Protein AF-A0AAV4IL93-F1 (afdb_monomer_lite)

Structure (mmCIF, N/CA/C/O backbone):
data_AF-A0AAV4IL93-F1
#
_entry.id   AF-A0AAV4IL93-F1
#
loop_
_atom_site.group_PDB
_atom_site.id
_atom_site.type_symbol
_atom_site.label_atom_id
_atom_site.label_alt_id
_atom_site.label_comp_id
_atom_site.label_asym_id
_atom_site.label_entity_id
_atom_site.label_seq_id
_atom_site.pdbx_PDB_ins_code
_atom_site.Cartn_x
_atom_site.Cartn_y
_atom_site.Cartn_z
_atom_site.occupancy
_atom_site.B_iso_or_equiv
_atom_site.auth_seq_id
_atom_site.auth_comp_id
_atom_site.auth_asym_id
_atom_site.auth_atom_id
_atom_site.pdbx_PDB_model_num
ATOM 1 N N . MET A 1 1 ? -6.345 -21.407 -11.466 1.00 31.00 1 MET A N 1
ATOM 2 C CA . MET A 1 1 ? -6.795 -19.999 -11.443 1.00 31.00 1 MET A CA 1
ATOM 3 C C . MET A 1 1 ? -5.717 -19.190 -10.742 1.00 31.00 1 MET A C 1
ATOM 5 O O . MET A 1 1 ? -5.073 -19.725 -9.852 1.00 31.00 1 MET A O 1
ATOM 9 N N . SER A 1 2 ? -5.425 -18.012 -11.280 1.00 31.17 2 SER A N 1
ATOM 10 C CA . SER A 1 2 ? -4.144 -17.297 -11.287 1.00 31.17 2 SER A CA 1
ATOM 11 C C . SER A 1 2 ? -3.384 -17.199 -9.954 1.00 31.17 2 SER A C 1
ATOM 13 O O . SER A 1 2 ? -3.830 -16.540 -9.025 1.00 31.17 2 SER A O 1
ATOM 15 N N . ASN A 1 3 ? -2.174 -17.776 -9.923 1.00 35.6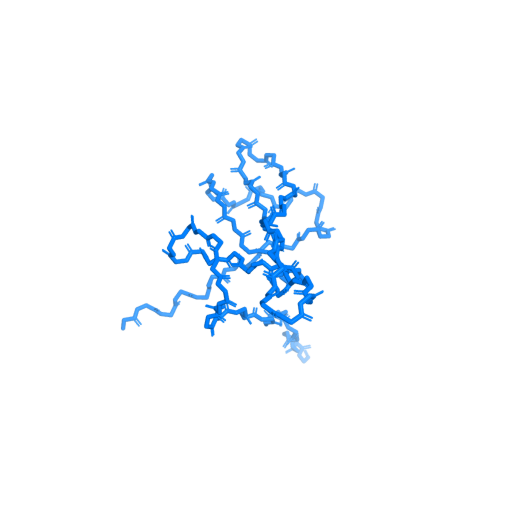9 3 ASN A N 1
ATOM 16 C CA . ASN A 1 3 ? -1.078 -17.373 -9.034 1.00 35.69 3 ASN A CA 1
ATOM 17 C C . ASN A 1 3 ? -0.562 -16.004 -9.513 1.00 35.69 3 ASN A C 1
ATOM 19 O O . ASN A 1 3 ? 0.476 -15.913 -10.165 1.00 35.69 3 ASN A O 1
ATOM 23 N N . LEU A 1 4 ? -1.321 -14.939 -9.268 1.00 37.09 4 LEU A N 1
ATOM 24 C CA . LEU A 1 4 ? -0.788 -13.588 -9.388 1.00 37.09 4 LEU A CA 1
ATOM 25 C C . LEU A 1 4 ? -0.079 -13.300 -8.073 1.00 37.09 4 LEU A C 1
ATOM 27 O O . LEU A 1 4 ? -0.688 -12.873 -7.099 1.00 37.09 4 LEU A O 1
ATOM 31 N N . GLY A 1 5 ? 1.217 -13.609 -8.040 1.00 42.09 5 GLY A N 1
ATOM 32 C CA . GLY A 1 5 ? 2.111 -12.976 -7.084 1.00 42.09 5 GLY A CA 1
ATOM 33 C C . GLY A 1 5 ? 2.074 -11.480 -7.357 1.00 42.09 5 GLY A C 1
ATOM 34 O O . GLY A 1 5 ? 2.836 -10.988 -8.189 1.00 42.09 5 GLY A O 1
ATOM 35 N N . GLU A 1 6 ? 1.142 -10.77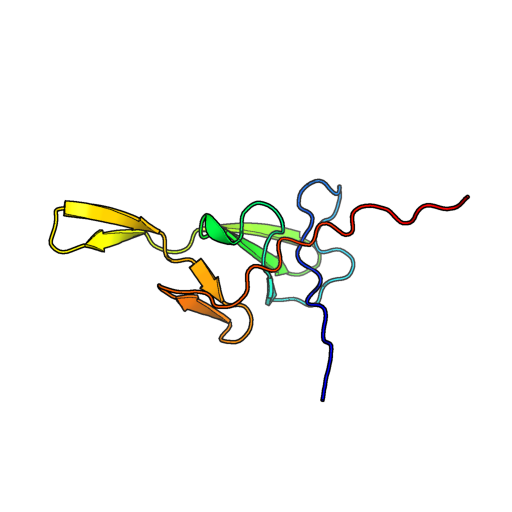4 -6.714 1.00 52.97 6 GLU A N 1
ATOM 36 C CA . GLU A 1 6 ? 1.131 -9.321 -6.693 1.00 52.97 6 GLU A CA 1
ATOM 37 C C . GLU A 1 6 ? 2.492 -8.868 -6.202 1.00 52.97 6 GLU A C 1
ATOM 39 O O . GLU A 1 6 ? 2.904 -9.084 -5.062 1.00 52.97 6 GLU A O 1
ATOM 44 N N . THR A 1 7 ? 3.251 -8.326 -7.140 1.00 62.97 7 THR A N 1
ATOM 45 C CA . THR A 1 7 ? 4.603 -7.887 -6.875 1.00 62.97 7 THR A CA 1
ATOM 46 C C . THR A 1 7 ? 4.462 -6.526 -6.203 1.00 62.97 7 THR A C 1
ATOM 48 O O . THR A 1 7 ? 4.211 -5.536 -6.890 1.00 62.97 7 THR A O 1
ATOM 51 N N . CYS A 1 8 ? 4.559 -6.482 -4.876 1.00 76.12 8 CYS A N 1
ATOM 52 C CA . CYS A 1 8 ? 4.530 -5.244 -4.100 1.00 76.12 8 CYS A CA 1
ATOM 53 C C . CYS A 1 8 ? 5.630 -4.262 -4.552 1.00 76.12 8 CYS A C 1
ATOM 55 O O . CYS A 1 8 ? 6.627 -4.645 -5.175 1.00 76.12 8 CYS A O 1
ATOM 57 N N . ILE A 1 9 ? 5.430 -2.976 -4.269 1.00 81.75 9 ILE A N 1
ATOM 58 C CA . ILE A 1 9 ? 6.395 -1.913 -4.535 1.00 81.75 9 ILE A CA 1
ATOM 59 C C . ILE A 1 9 ? 7.528 -2.008 -3.521 1.00 81.75 9 ILE A C 1
ATOM 61 O O . ILE A 1 9 ? 7.315 -1.937 -2.308 1.00 81.75 9 ILE A O 1
ATOM 65 N N . ASP A 1 10 ? 8.741 -2.130 -4.045 1.00 81.56 10 ASP A N 1
ATOM 66 C CA . ASP A 1 10 ? 9.969 -1.941 -3.290 1.00 81.56 10 ASP A CA 1
ATOM 67 C C . ASP A 1 10 ? 10.359 -0.460 -3.368 1.00 81.56 10 ASP A C 1
ATOM 69 O O . ASP A 1 10 ? 10.918 0.007 -4.364 1.00 81.56 10 ASP A O 1
ATOM 73 N N . PHE A 1 11 ? 10.020 0.287 -2.316 1.00 77.62 11 PHE A N 1
ATOM 74 C CA . PHE A 1 11 ? 10.255 1.730 -2.235 1.00 77.62 11 PHE A CA 1
ATOM 75 C C . PHE A 1 11 ? 11.741 2.090 -2.048 1.00 77.62 11 PHE A C 1
ATOM 77 O O . PHE A 1 11 ? 12.084 3.269 -2.067 1.00 77.62 11 PHE A O 1
ATOM 84 N N . THR A 1 12 ? 12.627 1.100 -1.867 1.00 78.19 12 THR A N 1
ATOM 85 C CA . THR A 1 12 ? 14.076 1.328 -1.746 1.00 78.19 12 THR A CA 1
ATOM 86 C C . THR A 1 12 ? 14.765 1.502 -3.103 1.00 78.19 12 THR A C 1
ATOM 88 O O . THR A 1 12 ? 15.920 1.926 -3.169 1.00 78.19 12 THR A O 1
ATOM 91 N N . LYS A 1 13 ? 14.063 1.204 -4.203 1.00 76.00 13 LYS A N 1
ATOM 92 C CA . LYS A 1 13 ? 14.563 1.383 -5.570 1.00 76.00 13 LYS A CA 1
ATOM 93 C C . LYS A 1 13 ? 14.526 2.851 -5.990 1.00 76.00 13 LYS A C 1
ATOM 95 O O . LYS A 1 13 ? 13.642 3.600 -5.593 1.00 76.00 13 LYS A O 1
ATOM 100 N N . SER A 1 14 ? 15.447 3.241 -6.872 1.00 76.25 14 SER A N 1
ATOM 101 C CA . SER A 1 14 ? 15.524 4.609 -7.407 1.00 76.25 14 SER A CA 1
ATOM 102 C C . SER A 1 14 ? 14.285 5.033 -8.202 1.00 76.25 14 SER A C 1
ATOM 104 O O . SER A 1 14 ? 13.971 6.217 -8.224 1.00 76.25 14 SER A O 1
ATOM 106 N N . LEU A 1 15 ? 13.582 4.086 -8.834 1.00 82.25 15 LEU A N 1
ATOM 107 C CA . LEU A 1 15 ? 12.315 4.310 -9.539 1.00 82.25 15 LEU A CA 1
ATOM 108 C C . LEU A 1 15 ? 11.320 3.183 -9.194 1.00 82.25 15 LEU A C 1
ATOM 110 O O . LEU A 1 15 ? 11.265 2.176 -9.904 1.00 82.25 15 LEU A O 1
ATOM 114 N N . PRO A 1 16 ? 10.553 3.308 -8.093 1.00 82.69 16 PRO A N 1
ATOM 115 C CA . PRO A 1 16 ? 9.689 2.236 -7.584 1.00 82.69 16 PRO A CA 1
ATOM 116 C C . PRO A 1 16 ? 8.541 1.834 -8.528 1.00 82.69 16 PRO A C 1
ATOM 118 O O . PRO A 1 16 ? 8.084 0.692 -8.475 1.00 82.69 16 PRO A O 1
ATOM 121 N N . CYS A 1 17 ? 8.101 2.749 -9.400 1.00 87.12 17 CYS A N 1
ATOM 122 C CA . CYS A 1 17 ? 6.966 2.565 -10.311 1.00 87.12 17 CYS A CA 1
ATOM 123 C C . CYS A 1 17 ? 7.357 2.295 -11.778 1.00 87.12 17 CYS A C 1
ATOM 125 O O . CYS A 1 17 ? 6.467 2.082 -12.593 1.00 87.12 17 CYS A O 1
ATOM 127 N N . LYS A 1 18 ? 8.655 2.244 -12.123 1.00 82.25 18 LYS A N 1
ATOM 128 C CA . LYS A 1 18 ? 9.165 2.186 -13.514 1.00 82.25 18 LYS A CA 1
ATOM 129 C C . LYS A 1 18 ? 8.587 1.066 -14.396 1.00 82.25 18 LYS A C 1
ATOM 131 O O . LYS A 1 18 ? 8.541 1.202 -15.608 1.00 82.25 18 LYS A O 1
ATOM 136 N N . ASP A 1 19 ? 8.137 -0.031 -13.795 1.00 82.69 19 ASP A N 1
ATOM 137 C CA . ASP A 1 19 ? 7.602 -1.201 -14.506 1.00 82.69 19 ASP A CA 1
ATOM 138 C C . ASP A 1 19 ? 6.203 -1.589 -13.999 1.00 82.69 19 ASP A C 1
ATOM 140 O O . ASP A 1 19 ? 5.795 -2.754 -14.048 1.00 82.69 19 ASP A O 1
ATOM 144 N N . LYS A 1 20 ? 5.485 -0.630 -13.410 1.00 81.00 20 LYS A N 1
ATOM 145 C CA . LYS A 1 20 ? 4.184 -0.847 -12.778 1.00 81.00 20 LYS A CA 1
ATOM 146 C C . LYS A 1 20 ? 3.108 -0.105 -13.554 1.00 81.00 20 LYS A C 1
ATOM 148 O O . LYS A 1 20 ? 3.358 1.009 -13.999 1.00 81.00 20 LYS A O 1
ATOM 153 N N . PRO A 1 21 ? 1.915 -0.700 -13.716 1.00 87.25 21 PRO A N 1
ATOM 154 C CA . PRO A 1 21 ? 0.799 0.044 -14.270 1.00 87.25 21 PRO A CA 1
ATOM 155 C C . PRO A 1 21 ? 0.415 1.176 -13.315 1.00 87.25 21 PRO A C 1
ATOM 157 O O . PRO A 1 21 ? 0.565 1.039 -12.094 1.00 87.25 21 PRO A O 1
ATOM 160 N N . ASP A 1 22 ? -0.126 2.255 -13.871 1.00 90.00 22 ASP A N 1
ATOM 161 C CA . ASP A 1 22 ? -0.723 3.320 -13.074 1.00 90.00 22 ASP A CA 1
ATOM 162 C C . ASP A 1 22 ? -1.800 2.747 -12.147 1.00 90.00 22 ASP A C 1
ATOM 164 O O . ASP A 1 22 ? -2.589 1.877 -12.533 1.00 90.00 22 ASP A O 1
ATOM 168 N N . GLY A 1 23 ? -1.819 3.228 -10.908 1.00 90.31 23 GLY A N 1
ATOM 169 C CA . GLY A 1 23 ? -2.734 2.745 -9.882 1.00 90.31 23 GLY A CA 1
ATOM 170 C C . GLY A 1 23 ? -2.117 2.698 -8.493 1.00 90.31 23 GLY A C 1
ATOM 171 O O . GLY A 1 23 ? -0.993 3.152 -8.265 1.00 90.31 23 GLY A O 1
ATOM 172 N N . ASP A 1 24 ? -2.884 2.141 -7.563 1.00 90.38 24 ASP A N 1
ATOM 173 C CA . ASP A 1 24 ? -2.502 2.030 -6.163 1.00 90.38 24 ASP A CA 1
ATOM 174 C C . ASP A 1 24 ? -2.000 0.605 -5.871 1.00 90.38 24 ASP A C 1
ATOM 176 O O . ASP A 1 24 ? -2.652 -0.390 -6.187 1.00 90.38 24 ASP A O 1
ATOM 180 N N . HIS A 1 25 ? -0.814 0.503 -5.273 1.00 87.06 25 HIS A N 1
ATOM 181 C CA . HIS A 1 25 ? -0.088 -0.749 -5.061 1.00 87.06 25 HIS A CA 1
ATOM 182 C C . HIS A 1 25 ? 0.379 -0.870 -3.612 1.00 87.06 25 HIS A C 1
ATOM 184 O O . HIS A 1 25 ? 0.794 0.109 -2.987 1.00 87.06 25 HIS A O 1
ATOM 190 N N . HIS 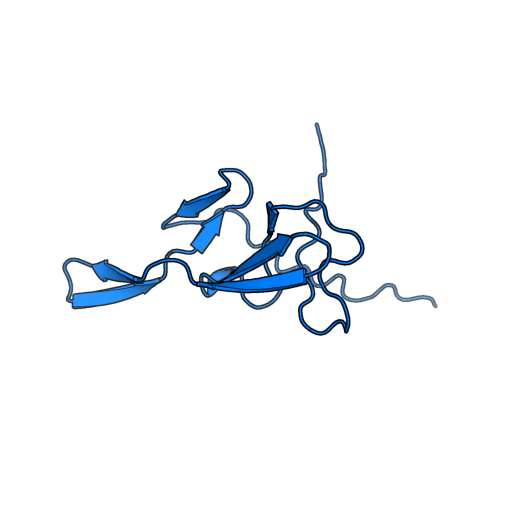A 1 26 ? 0.410 -2.090 -3.076 1.00 86.06 26 HIS A N 1
ATOM 191 C CA . HIS A 1 26 ? 1.033 -2.335 -1.774 1.00 86.06 26 HIS A CA 1
ATOM 192 C C . HIS A 1 26 ? 2.521 -1.989 -1.785 1.00 86.06 26 HIS A C 1
ATOM 194 O O . HIS A 1 26 ? 3.222 -2.265 -2.757 1.00 86.06 26 HIS A O 1
ATOM 200 N N . ILE A 1 27 ? 3.028 -1.497 -0.656 1.00 86.06 27 ILE A N 1
ATOM 201 C CA . ILE A 1 27 ? 4.467 -1.359 -0.413 1.00 86.06 27 ILE A CA 1
ATOM 202 C C . ILE A 1 27 ? 4.912 -2.520 0.468 1.00 86.06 27 ILE A C 1
ATOM 204 O O . ILE A 1 27 ? 4.319 -2.738 1.525 1.00 86.06 27 ILE A O 1
ATOM 208 N N . CYS A 1 28 ? 5.942 -3.255 0.041 1.00 77.81 28 CYS A N 1
ATOM 209 C CA . CYS A 1 28 ? 6.315 -4.538 0.647 1.00 77.81 28 CYS A CA 1
ATOM 210 C C . CYS A 1 28 ? 6.517 -4.457 2.171 1.00 77.81 28 CYS A C 1
ATOM 212 O O . CYS A 1 28 ? 6.036 -5.321 2.899 1.00 77.81 28 CYS A O 1
ATOM 214 N N . ASP A 1 29 ? 7.171 -3.397 2.654 1.00 78.12 29 ASP A N 1
ATOM 215 C CA . ASP A 1 29 ? 7.500 -3.236 4.076 1.00 78.12 29 ASP A CA 1
ATOM 216 C C . ASP A 1 29 ? 6.450 -2.434 4.873 1.00 78.12 29 ASP A C 1
ATOM 218 O O . ASP A 1 29 ? 6.525 -2.374 6.099 1.00 78.12 29 ASP A O 1
ATOM 222 N N . PHE A 1 30 ? 5.459 -1.818 4.209 1.00 80.94 30 PHE A N 1
ATOM 223 C CA . PHE A 1 30 ? 4.508 -0.892 4.853 1.00 80.94 30 PHE A CA 1
ATOM 224 C C . PHE A 1 30 ? 3.022 -1.212 4.650 1.00 80.94 30 PHE A C 1
ATOM 226 O O . PHE A 1 30 ? 2.165 -0.501 5.180 1.00 80.94 30 PHE A O 1
ATOM 233 N N . CYS A 1 31 ? 2.706 -2.293 3.945 1.00 75.06 31 CYS A N 1
ATOM 234 C CA . CYS A 1 31 ? 1.342 -2.768 3.711 1.00 75.06 31 CYS A CA 1
ATOM 235 C C . CYS A 1 31 ? 0.482 -2.842 4.995 1.00 75.06 31 CYS A C 1
ATOM 237 O O . CYS A 1 31 ? -0.622 -2.306 5.039 1.00 75.06 31 CYS A O 1
ATOM 239 N N . GLU A 1 32 ? 1.008 -3.444 6.067 1.00 77.44 32 GLU A N 1
ATOM 240 C CA . GLU A 1 32 ? 0.321 -3.616 7.357 1.00 77.44 32 GLU A CA 1
ATOM 241 C C . GLU A 1 32 ? 0.261 -2.317 8.165 1.00 77.44 32 GLU A C 1
ATOM 243 O O . GLU A 1 32 ? -0.541 -2.179 9.083 1.00 77.44 32 GLU A O 1
ATOM 248 N N . HIS A 1 33 ? 1.092 -1.337 7.812 1.00 82.38 33 HIS A N 1
ATOM 249 C CA . HIS A 1 33 ? 1.098 -0.015 8.429 1.00 82.38 33 HIS A CA 1
ATOM 250 C C . HIS A 1 33 ? 0.095 0.944 7.778 1.00 82.38 33 HIS A C 1
ATOM 252 O O . HIS A 1 33 ? 0.038 2.114 8.168 1.00 82.38 33 HIS A O 1
ATOM 258 N N . GLY A 1 34 ? -0.691 0.462 6.808 1.00 86.69 34 GLY A N 1
ATOM 259 C CA . GLY A 1 34 ? -1.707 1.247 6.120 1.00 86.69 34 GLY A CA 1
ATOM 260 C C . GLY A 1 34 ? -1.143 2.225 5.102 1.00 86.69 34 GLY A C 1
ATOM 261 O O . GLY A 1 34 ? -1.794 3.226 4.816 1.00 86.69 34 GLY A O 1
ATOM 262 N N . TYR A 1 35 ? 0.059 1.970 4.583 1.00 88.31 35 TYR A N 1
ATOM 263 C CA . TYR A 1 35 ? 0.629 2.767 3.504 1.00 88.31 35 TYR A CA 1
ATOM 264 C C . TYR A 1 35 ? 0.633 1.996 2.190 1.00 88.31 35 TYR A C 1
ATOM 266 O O . TYR A 1 35 ? 0.867 0.785 2.152 1.00 88.31 35 TYR A O 1
ATOM 274 N N . PHE A 1 36 ? 0.406 2.728 1.109 1.00 89.62 36 PHE A N 1
ATOM 275 C CA . PHE A 1 36 ? 0.429 2.224 -0.254 1.00 89.62 36 PHE A CA 1
ATOM 276 C C . PHE A 1 36 ? 1.104 3.240 -1.174 1.00 89.62 36 PHE A C 1
ATOM 278 O O . PHE A 1 36 ? 1.296 4.407 -0.825 1.00 89.62 36 PHE A O 1
ATOM 285 N N . ALA A 1 37 ? 1.518 2.766 -2.338 1.00 90.88 37 ALA A N 1
ATOM 286 C CA . ALA A 1 37 ? 2.116 3.575 -3.379 1.00 90.88 37 ALA A CA 1
ATOM 287 C C . ALA A 1 37 ? 1.053 3.908 -4.416 1.00 90.88 37 ALA A C 1
ATOM 289 O O . ALA A 1 37 ? 0.388 3.000 -4.901 1.00 90.88 37 ALA A O 1
ATOM 290 N N . ARG A 1 38 ? 0.943 5.174 -4.803 1.00 92.75 38 ARG A N 1
ATOM 291 C CA . ARG A 1 38 ? 0.242 5.571 -6.020 1.00 92.75 38 ARG A CA 1
ATOM 292 C C . ARG A 1 38 ? 1.266 5.801 -7.119 1.00 92.75 38 ARG A C 1
ATOM 294 O O . ARG A 1 38 ? 2.090 6.709 -6.996 1.00 92.75 38 ARG A O 1
ATOM 301 N N . CYS A 1 39 ? 1.211 4.965 -8.146 1.00 91.12 39 CYS A N 1
ATOM 302 C CA . CYS A 1 39 ? 2.025 5.084 -9.344 1.00 91.12 39 CYS A CA 1
ATOM 303 C C . CYS A 1 39 ? 1.251 5.852 -10.418 1.00 91.12 39 CYS A C 1
ATOM 305 O O . CYS A 1 39 ? 0.103 5.507 -10.703 1.00 91.12 39 CYS A O 1
ATOM 307 N N . GLN A 1 40 ? 1.873 6.882 -10.987 1.00 90.94 40 GLN A N 1
ATOM 308 C CA . GLN A 1 40 ? 1.350 7.627 -12.131 1.00 90.94 40 GLN A CA 1
ATOM 309 C C .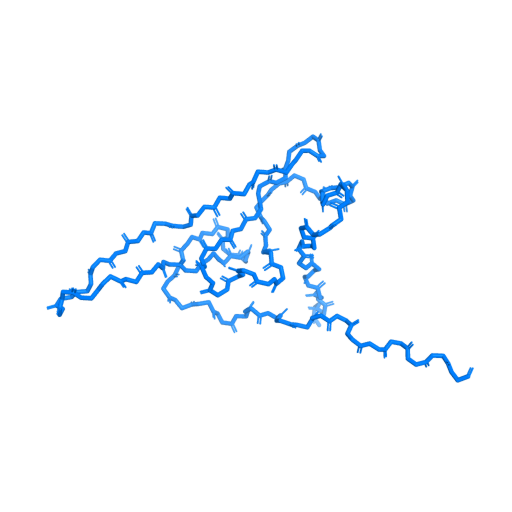 GLN A 1 40 ? 2.525 8.144 -12.960 1.00 90.94 40 GLN A C 1
ATOM 311 O O . GLN A 1 40 ? 3.395 8.794 -12.394 1.00 90.94 40 GLN A O 1
ATOM 316 N N . ASP A 1 41 ? 2.558 7.874 -14.267 1.00 88.12 41 ASP A N 1
ATOM 317 C CA . ASP A 1 41 ? 3.619 8.370 -15.165 1.00 88.12 41 ASP A CA 1
ATOM 318 C C . ASP A 1 41 ? 5.043 8.026 -14.657 1.00 88.12 41 ASP A C 1
ATOM 320 O O . ASP A 1 41 ? 5.959 8.843 -14.701 1.00 88.12 41 ASP A O 1
ATOM 324 N N . GLU A 1 42 ? 5.223 6.811 -14.119 1.00 83.94 42 GLU A N 1
ATOM 325 C CA . GLU A 1 42 ? 6.441 6.333 -13.424 1.00 83.94 42 GLU A CA 1
ATOM 326 C C . GLU A 1 42 ? 6.782 7.049 -12.097 1.00 83.94 42 GLU A C 1
ATOM 328 O O . GLU A 1 42 ? 7.705 6.627 -11.388 1.00 83.94 42 GLU A O 1
ATOM 333 N N . GLU A 1 43 ? 6.028 8.077 -11.705 1.00 85.38 43 GLU A N 1
ATOM 334 C CA . GLU A 1 43 ? 6.170 8.754 -10.420 1.00 85.38 43 GLU A CA 1
ATOM 335 C C . GLU A 1 43 ? 5.572 7.928 -9.281 1.00 85.38 43 GLU A C 1
ATOM 337 O O . GLU A 1 43 ? 4.591 7.199 -9.433 1.00 85.38 43 GLU A O 1
ATOM 342 N N . PHE A 1 44 ? 6.174 8.069 -8.102 1.00 87.00 44 PHE A N 1
ATOM 343 C CA . PHE A 1 44 ? 5.774 7.385 -6.880 1.00 87.00 44 PHE A CA 1
ATOM 344 C C . PHE A 1 44 ? 5.255 8.394 -5.858 1.00 87.00 44 PHE A C 1
ATOM 346 O O . PHE A 1 44 ? 5.976 9.301 -5.444 1.00 87.00 44 PHE A O 1
ATOM 353 N N . ASN A 1 45 ? 4.032 8.172 -5.380 1.00 91.31 45 ASN A N 1
ATOM 354 C CA . ASN A 1 45 ? 3.455 8.904 -4.260 1.00 91.31 45 ASN A CA 1
ATOM 355 C C . ASN A 1 45 ? 3.188 7.957 -3.086 1.00 91.31 45 ASN A C 1
ATOM 357 O O . ASN A 1 45 ? 2.448 6.983 -3.215 1.00 91.31 45 ASN A O 1
ATOM 361 N N . PHE A 1 46 ? 3.771 8.253 -1.924 1.00 90.06 46 PHE A N 1
ATOM 362 C CA . PHE A 1 46 ? 3.543 7.494 -0.694 1.00 90.06 46 PHE A CA 1
ATOM 363 C C . PHE 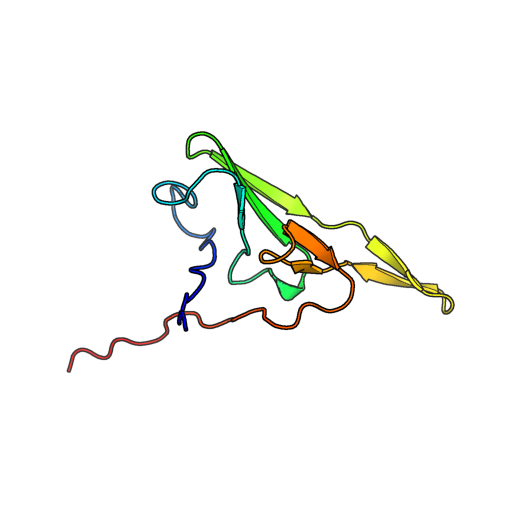A 1 46 ? 2.283 8.002 0.012 1.00 90.06 46 PHE A C 1
ATOM 365 O O . PHE A 1 46 ? 2.249 9.140 0.484 1.00 90.06 46 PHE A O 1
ATOM 372 N N . VAL A 1 47 ? 1.248 7.167 0.094 1.00 93.06 47 VAL A N 1
ATOM 373 C CA . VAL A 1 47 ? -0.071 7.557 0.610 1.00 93.06 47 VAL A CA 1
ATOM 374 C C . VAL A 1 47 ? -0.429 6.724 1.835 1.00 93.06 47 VAL A C 1
ATOM 376 O O . VAL A 1 47 ? -0.158 5.526 1.898 1.00 93.06 47 VAL A O 1
ATOM 379 N N . ALA A 1 48 ? -1.041 7.371 2.828 1.00 91.94 48 ALA A N 1
ATOM 380 C CA . ALA A 1 48 ? -1.542 6.722 4.032 1.00 91.94 48 ALA A CA 1
ATOM 381 C C . ALA A 1 48 ? -3.060 6.543 3.959 1.00 91.94 48 ALA A C 1
ATOM 383 O O . ALA A 1 48 ? -3.795 7.484 3.656 1.00 91.94 48 ALA A O 1
ATOM 384 N N . CYS A 1 49 ? -3.534 5.358 4.323 1.00 91.75 49 CYS A N 1
ATOM 385 C CA . CYS A 1 49 ? -4.934 5.134 4.635 1.00 91.75 49 CYS A CA 1
ATOM 386 C C . CYS A 1 49 ? -5.378 5.962 5.859 1.00 91.75 49 CYS A C 1
ATOM 388 O O . CYS A 1 49 ? -4.561 6.285 6.731 1.00 91.75 49 CYS A O 1
ATOM 390 N N . PRO A 1 50 ? -6.680 6.287 5.961 1.00 91.69 50 PRO A N 1
ATOM 391 C CA . PRO A 1 50 ? -7.233 7.005 7.103 1.00 91.69 50 PRO A CA 1
ATOM 392 C C . PRO A 1 50 ? -7.074 6.231 8.420 1.00 91.69 50 PRO A C 1
ATOM 394 O O . PRO A 1 50 ? -7.083 4.996 8.461 1.00 91.69 50 PRO A O 1
ATOM 397 N N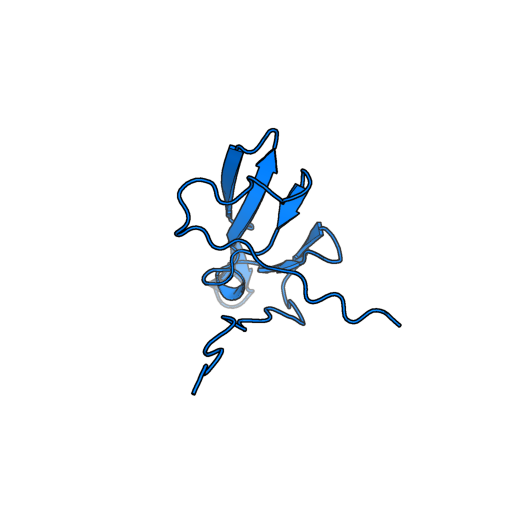 . THR A 1 51 ? -6.954 6.989 9.508 1.00 90.25 51 THR A N 1
ATOM 398 C CA . THR A 1 51 ? -6.926 6.483 10.886 1.00 90.25 51 THR A CA 1
ATOM 399 C C . THR A 1 51 ? -8.317 6.606 11.500 1.00 90.25 51 THR A C 1
ATOM 401 O O . THR A 1 51 ? -8.973 7.631 11.330 1.00 90.25 51 THR A O 1
ATOM 404 N N . PHE A 1 52 ? -8.747 5.584 12.234 1.00 88.06 52 PHE A N 1
ATOM 405 C CA . PHE A 1 52 ? -10.011 5.558 12.961 1.00 88.06 52 PHE A CA 1
ATOM 406 C C . PHE A 1 52 ? -9.767 5.319 14.443 1.00 88.06 52 PHE A C 1
ATOM 408 O O . PHE A 1 52 ? -8.859 4.581 14.819 1.00 88.06 52 PHE A O 1
ATOM 415 N N . GLU A 1 53 ? -10.603 5.925 15.274 1.00 89.50 53 GLU A N 1
ATOM 416 C CA . GLU A 1 53 ? -10.691 5.608 16.694 1.00 89.50 53 GLU A CA 1
ATOM 417 C C . GLU A 1 53 ? -11.758 4.527 16.886 1.00 89.50 53 GLU A C 1
ATOM 419 O O . GLU A 1 53 ? -12.858 4.618 16.332 1.00 89.50 53 GLU A O 1
ATOM 424 N N . ASP A 1 54 ? -11.432 3.466 17.620 1.00 82.50 54 ASP A N 1
ATOM 425 C CA . ASP A 1 54 ? -12.437 2.501 18.046 1.00 82.50 54 ASP A CA 1
ATOM 426 C C . ASP A 1 54 ? -13.245 3.020 19.247 1.00 82.50 54 ASP A C 1
ATOM 428 O O . ASP A 1 54 ? -12.886 3.992 19.907 1.00 82.50 54 ASP A O 1
ATOM 432 N N . GLY A 1 55 ? -14.342 2.337 19.581 1.00 78.12 55 GLY A N 1
ATOM 433 C CA . GLY A 1 55 ? -15.173 2.690 20.738 1.00 78.12 55 GLY A CA 1
ATOM 434 C C . GLY A 1 55 ? -14.484 2.547 22.106 1.00 78.12 55 GLY A C 1
ATOM 435 O O . GLY A 1 55 ? -15.141 2.737 23.124 1.00 78.12 55 GLY A O 1
ATOM 436 N N . THR A 1 56 ? -13.196 2.188 22.151 1.00 88.75 56 THR A N 1
ATOM 437 C CA . THR A 1 56 ? -12.372 2.121 23.368 1.00 88.75 56 THR A CA 1
ATOM 438 C C . THR A 1 56 ? -11.366 3.272 23.467 1.00 88.75 56 THR A C 1
ATOM 440 O O . THR A 1 56 ? -10.590 3.318 24.422 1.00 88.75 56 THR A O 1
ATOM 443 N N . GLY A 1 57 ? -11.374 4.201 22.504 1.00 84.56 57 GLY A N 1
ATOM 444 C CA . GLY A 1 57 ? -10.435 5.320 22.433 1.00 84.56 57 GLY A CA 1
ATOM 445 C C . GLY A 1 57 ? -9.085 4.955 21.811 1.00 84.56 57 GLY A C 1
ATOM 446 O O . GLY A 1 57 ? -8.123 5.714 21.934 1.00 84.56 57 GLY A O 1
ATOM 447 N N . LYS A 1 58 ? -8.962 3.781 21.175 1.00 84.56 58 LYS A N 1
ATOM 448 C CA . LYS A 1 58 ? -7.727 3.372 20.496 1.00 84.56 58 LYS A CA 1
ATOM 449 C C . LYS A 1 58 ? -7.771 3.768 19.029 1.00 84.56 58 LYS A C 1
ATOM 451 O O . LYS A 1 58 ? -8.652 3.342 18.286 1.00 84.56 58 LYS A O 1
ATOM 456 N N . CYS A 1 59 ? -6.759 4.511 18.594 1.00 83.69 59 CYS A N 1
ATOM 457 C CA . CYS A 1 59 ? -6.549 4.818 17.185 1.00 83.69 59 CYS A CA 1
ATOM 458 C C . CYS A 1 59 ? -5.873 3.648 16.461 1.00 83.69 59 CYS A C 1
ATOM 460 O O . CYS A 1 59 ? -4.831 3.158 16.898 1.00 83.69 59 CYS A O 1
ATOM 462 N N . PHE A 1 60 ? -6.416 3.250 15.315 1.00 83.88 60 PHE A N 1
ATOM 463 C CA . PHE A 1 60 ? -5.796 2.302 14.394 1.00 83.88 60 PHE A CA 1
ATOM 464 C C . PHE A 1 60 ? -5.901 2.817 12.956 1.00 83.88 60 PHE A C 1
ATOM 466 O O . PHE A 1 60 ? -6.851 3.513 12.593 1.00 83.88 60 PHE A O 1
ATOM 473 N N . ARG A 1 61 ? -4.909 2.501 12.121 1.00 86.50 61 ARG A N 1
ATOM 474 C CA . ARG A 1 61 ? -4.935 2.846 10.696 1.00 86.50 61 ARG A CA 1
ATOM 475 C C . ARG A 1 61 ? -5.541 1.701 9.895 1.00 86.50 61 ARG A C 1
ATOM 477 O O . ARG A 1 61 ? -5.248 0.544 10.182 1.00 86.50 61 ARG A O 1
ATOM 484 N N . LEU A 1 62 ? -6.371 2.023 8.902 1.00 88.94 62 LEU A N 1
ATOM 485 C CA . LEU A 1 62 ? -6.829 1.021 7.941 1.00 88.94 62 LEU A CA 1
ATOM 486 C C . LEU A 1 62 ? -5.663 0.525 7.083 1.00 88.94 62 LEU A C 1
ATOM 488 O O . LEU A 1 62 ? -4.700 1.245 6.836 1.00 88.94 62 LEU A O 1
ATOM 492 N N . THR A 1 63 ? -5.777 -0.695 6.587 1.00 87.75 63 THR A N 1
ATOM 493 C CA . THR A 1 63 ? -4.830 -1.291 5.648 1.00 87.75 63 THR A CA 1
ATOM 494 C C . THR A 1 63 ? -5.348 -1.149 4.223 1.00 87.75 63 THR A C 1
ATOM 496 O O . THR A 1 63 ? -6.539 -1.344 3.992 1.00 87.75 63 THR A O 1
ATOM 499 N N . PHE A 1 64 ? -4.487 -0.813 3.266 1.00 87.81 64 PHE A N 1
ATOM 500 C CA . PHE A 1 64 ? -4.878 -0.759 1.855 1.00 87.81 64 PHE A CA 1
ATOM 501 C C . PHE A 1 64 ? -5.045 -2.173 1.297 1.00 87.81 64 PHE A C 1
ATOM 503 O O . PHE A 1 64 ? -4.132 -2.966 1.479 1.00 87.81 64 PHE A O 1
ATOM 510 N N . ASP A 1 65 ? -6.158 -2.468 0.627 1.00 85.62 65 ASP A N 1
ATOM 511 C CA . ASP A 1 65 ? -6.419 -3.698 -0.125 1.00 85.62 65 ASP A CA 1
ATOM 512 C C . ASP A 1 65 ? -6.354 -3.399 -1.627 1.00 85.62 65 ASP A C 1
ATOM 514 O O . ASP A 1 65 ? -7.160 -2.633 -2.159 1.00 85.62 65 ASP A O 1
ATOM 518 N N . SER A 1 66 ? -5.380 -4.001 -2.303 1.00 79.44 66 SER A N 1
ATOM 519 C CA . SER A 1 66 ? -5.166 -3.867 -3.748 1.00 79.44 66 SER A CA 1
ATOM 520 C C . SER A 1 66 ? -6.231 -4.570 -4.588 1.00 79.44 66 SER A C 1
ATOM 522 O O . SER A 1 66 ? -6.504 -4.130 -5.703 1.00 79.44 66 SER A O 1
ATOM 524 N N . VAL A 1 67 ? -6.892 -5.605 -4.055 1.00 81.12 67 VAL A N 1
ATOM 525 C CA . VAL A 1 67 ? -7.936 -6.349 -4.773 1.00 81.12 67 VAL A CA 1
ATOM 526 C C . VAL A 1 67 ? -9.175 -5.482 -4.949 1.00 81.12 67 VAL A C 1
ATOM 528 O O . VAL A 1 67 ? -9.760 -5.427 -6.031 1.00 81.12 67 VAL A O 1
ATOM 531 N N . THR A 1 68 ? -9.584 -4.797 -3.881 1.00 85.25 68 THR A N 1
ATOM 532 C CA . THR A 1 68 ? -10.731 -3.881 -3.900 1.00 85.25 68 THR A CA 1
ATOM 533 C C . THR A 1 68 ? -10.341 -2.444 -4.221 1.00 85.25 68 THR A C 1
ATOM 535 O O . THR A 1 68 ? -11.229 -1.623 -4.444 1.00 85.25 68 THR A O 1
ATOM 538 N N . ASN A 1 69 ? -9.041 -2.140 -4.253 1.00 85.31 69 ASN A N 1
ATOM 539 C CA . ASN A 1 69 ? -8.479 -0.803 -4.403 1.00 85.31 69 ASN A CA 1
ATOM 540 C C . ASN A 1 69 ? -9.011 0.194 -3.351 1.00 85.31 69 ASN A C 1
ATOM 542 O O . ASN A 1 69 ? -9.404 1.320 -3.666 1.00 85.31 69 ASN A O 1
ATOM 546 N N . THR A 1 70 ? -9.101 -0.237 -2.088 1.00 88.69 70 THR A N 1
ATOM 547 C CA . THR A 1 70 ? -9.671 0.565 -0.990 1.00 88.69 70 THR A CA 1
ATOM 548 C C . THR A 1 70 ? -8.970 0.320 0.344 1.00 88.69 70 THR A C 1
ATOM 550 O O . THR A 1 70 ? -8.334 -0.702 0.567 1.00 88.69 70 THR A O 1
ATOM 553 N N . CYS A 1 71 ? -9.094 1.267 1.277 1.00 89.44 71 CYS A N 1
ATOM 554 C CA . CYS A 1 71 ? -8.632 1.081 2.651 1.00 89.44 71 CYS A CA 1
ATOM 555 C C . CYS A 1 71 ? -9.679 0.308 3.467 1.00 89.44 71 CYS A C 1
ATOM 557 O O . CYS A 1 71 ? -10.809 0.771 3.624 1.00 89.44 71 CYS A O 1
ATOM 559 N N . VAL A 1 72 ? -9.288 -0.838 4.023 1.00 87.50 72 VAL A N 1
ATOM 560 C CA . VAL A 1 72 ? -10.142 -1.761 4.784 1.00 87.50 72 VAL A CA 1
ATOM 561 C C . VAL A 1 72 ? -9.544 -2.070 6.158 1.00 87.50 72 VAL A C 1
ATOM 563 O O . VAL A 1 72 ? -8.364 -1.839 6.414 1.00 87.50 72 VAL A O 1
ATOM 566 N N . ARG A 1 73 ? -10.370 -2.569 7.084 1.00 79.88 73 ARG A N 1
ATOM 567 C CA . ARG A 1 73 ? -9.953 -2.842 8.471 1.00 79.88 73 ARG A CA 1
ATOM 568 C C . ARG A 1 73 ? -9.142 -4.129 8.620 1.00 79.88 73 ARG A C 1
ATOM 570 O O . ARG A 1 73 ? -8.288 -4.200 9.494 1.00 79.88 73 ARG A O 1
ATOM 577 N N . GLU A 1 74 ? -9.409 -5.112 7.773 1.00 67.88 74 GLU A N 1
ATOM 578 C CA . GLU A 1 74 ? -8.717 -6.396 7.751 1.00 67.88 74 GLU A CA 1
ATOM 579 C C . GLU A 1 74 ? -8.296 -6.665 6.310 1.00 67.88 74 GLU A C 1
ATOM 581 O O . GLU A 1 74 ? -9.146 -6.881 5.448 1.00 67.88 74 GLU A O 1
ATOM 586 N N . THR A 1 75 ? -6.996 -6.608 6.026 1.00 58.81 75 THR A N 1
ATOM 587 C CA . THR A 1 75 ? -6.471 -7.087 4.744 1.00 58.81 75 THR A CA 1
ATOM 588 C C . THR A 1 75 ? -6.121 -8.563 4.876 1.00 58.81 75 THR A C 1
ATOM 590 O O . THR A 1 75 ? -5.311 -8.920 5.732 1.00 58.81 75 THR A O 1
ATOM 593 N N . PRO A 1 76 ? -6.670 -9.441 4.026 1.00 54.22 76 PRO A N 1
ATOM 594 C CA . PRO A 1 76 ? -6.366 -10.866 4.101 1.00 54.22 76 PRO A CA 1
ATOM 595 C C . PRO A 1 76 ? -4.936 -11.208 3.651 1.00 54.22 76 PRO A C 1
ATOM 597 O O . PRO A 1 76 ? -4.449 -12.298 3.943 1.00 54.22 76 PRO A O 1
ATOM 600 N N . THR A 1 77 ? -4.241 -10.308 2.949 1.00 56.47 77 THR A N 1
ATOM 601 C CA . THR A 1 77 ? -3.011 -10.661 2.229 1.00 56.47 77 THR A CA 1
ATOM 602 C C . THR A 1 77 ? -2.050 -9.484 2.093 1.00 56.47 77 THR A C 1
ATOM 604 O O . THR A 1 77 ? -1.825 -8.989 0.993 1.00 56.47 77 THR A O 1
ATOM 607 N N . CYS A 1 78 ? -1.378 -9.080 3.177 1.00 58.03 78 CYS A N 1
ATOM 608 C CA . CYS A 1 78 ? -0.029 -8.564 2.962 1.00 58.03 78 CYS A CA 1
ATOM 609 C C . CYS A 1 78 ? 0.924 -9.746 2.780 1.00 58.03 78 CYS A C 1
ATOM 611 O O . CYS A 1 78 ? 1.418 -10.333 3.742 1.00 58.03 78 CYS A O 1
ATOM 613 N N . ASN A 1 79 ? 1.204 -10.108 1.530 1.00 54.56 79 ASN A N 1
ATOM 614 C CA . ASN A 1 79 ? 2.310 -11.011 1.255 1.00 54.56 79 ASN A CA 1
ATOM 615 C C . ASN A 1 79 ? 3.627 -10.256 1.485 1.00 54.56 79 ASN A C 1
ATOM 617 O O . ASN A 1 79 ? 4.249 -9.777 0.542 1.00 54.56 79 ASN A O 1
ATOM 621 N N . ARG A 1 80 ? 4.100 -10.225 2.740 1.00 51.00 80 ARG A N 1
ATOM 622 C CA . ARG A 1 80 ? 5.463 -9.818 3.143 1.00 51.00 80 ARG A CA 1
ATOM 623 C C . ARG A 1 80 ? 6.570 -10.685 2.529 1.00 51.00 80 ARG A C 1
ATOM 625 O O . ARG A 1 80 ? 7.693 -10.697 3.030 1.00 51.00 80 ARG A O 1
ATOM 632 N N . LYS A 1 81 ? 6.295 -11.461 1.477 1.00 42.31 81 LYS A N 1
ATOM 633 C CA . LYS A 1 81 ? 7.339 -12.190 0.768 1.00 42.31 81 LYS A CA 1
ATOM 634 C C . LYS A 1 81 ? 8.172 -11.178 -0.010 1.00 42.31 81 LYS A C 1
ATOM 636 O O . LYS A 1 81 ? 8.053 -11.041 -1.221 1.00 42.31 81 LYS A O 1
ATOM 641 N N . ARG A 1 82 ? 9.087 -10.530 0.716 1.00 41.75 82 ARG A N 1
ATOM 642 C CA . ARG A 1 82 ? 10.444 -10.305 0.245 1.00 41.75 82 ARG A CA 1
ATOM 643 C C . ARG A 1 82 ? 10.825 -11.605 -0.448 1.00 41.75 82 ARG A C 1
ATOM 645 O O . ARG A 1 82 ? 10.763 -12.669 0.171 1.00 41.75 82 ARG A O 1
ATOM 652 N N . THR A 1 83 ? 11.107 -11.555 -1.737 1.00 40.22 83 THR A N 1
ATOM 653 C CA . THR A 1 83 ? 11.702 -12.687 -2.438 1.00 40.22 83 THR A CA 1
ATOM 654 C C . THR A 1 83 ? 13.101 -12.888 -1.847 1.00 40.22 83 THR A C 1
ATOM 656 O O . THR A 1 83 ? 14.092 -12.470 -2.433 1.00 40.22 83 THR A O 1
ATOM 659 N N . GLU A 1 84 ? 13.205 -13.417 -0.626 1.00 40.53 84 GLU A N 1
ATOM 660 C CA . GLU A 1 84 ? 14.480 -13.758 -0.019 1.00 40.53 84 GLU A CA 1
ATOM 661 C C . GLU A 1 84 ? 14.946 -15.098 -0.583 1.00 40.53 84 GLU A C 1
ATOM 663 O O . GLU A 1 84 ? 14.297 -16.131 -0.435 1.00 40.53 84 GLU A O 1
ATOM 668 N N . GLN A 1 85 ? 16.120 -14.998 -1.211 1.00 40.09 85 GLN A N 1
ATOM 669 C CA . GLN A 1 85 ? 17.076 -16.042 -1.561 1.00 40.09 85 GLN A CA 1
ATOM 670 C C . GLN A 1 85 ? 16.735 -16.907 -2.775 1.00 40.09 85 GLN A C 1
ATOM 672 O O . GLN A 1 85 ? 16.355 -18.071 -2.668 1.00 40.09 85 GLN A O 1
ATOM 677 N N . ILE A 1 86 ? 17.070 -16.384 -3.961 1.00 37.59 86 ILE A N 1
ATOM 678 C CA . ILE A 1 86 ? 17.635 -17.272 -4.977 1.00 37.59 86 ILE A CA 1
ATOM 679 C C . ILE A 1 86 ? 19.067 -17.592 -4.530 1.00 37.59 86 ILE A C 1
ATOM 681 O O . ILE A 1 86 ? 19.994 -16.828 -4.787 1.00 37.59 86 ILE A O 1
ATOM 685 N N . ASN A 1 87 ? 19.227 -18.705 -3.811 1.00 39.72 87 ASN A N 1
ATOM 686 C CA . ASN A 1 87 ? 20.517 -19.377 -3.692 1.00 39.72 87 ASN A CA 1
ATOM 687 C C . ASN A 1 87 ? 20.904 -19.866 -5.091 1.00 39.72 87 ASN A C 1
ATOM 689 O O . ASN A 1 87 ? 20.380 -20.879 -5.555 1.00 39.72 87 ASN A O 1
ATOM 693 N N . TRP A 1 88 ? 21.798 -19.149 -5.768 1.00 36.25 88 TRP A N 1
ATOM 694 C CA . TRP A 1 88 ? 22.621 -19.778 -6.793 1.00 36.25 88 TRP A CA 1
ATOM 695 C C . TRP A 1 88 ? 23.831 -20.363 -6.072 1.00 36.25 88 TRP A C 1
ATOM 697 O O . TRP A 1 88 ? 24.600 -19.630 -5.449 1.00 36.25 88 TRP A O 1
ATOM 707 N N . ALA A 1 89 ? 23.869 -21.694 -6.076 1.00 36.28 89 ALA A N 1
ATOM 708 C CA . ALA A 1 89 ? 24.975 -22.523 -5.621 1.00 36.28 89 ALA A CA 1
ATOM 709 C C . ALA A 1 89 ? 26.283 -22.212 -6.364 1.00 36.28 89 ALA A C 1
ATOM 711 O O . ALA A 1 89 ? 26.205 -21.721 -7.515 1.00 36.28 89 ALA A O 1
#

Foldseek 3Di:
DDPPPQDAFAPVDPQRCQPPPAAWGHHLVCQLVQWIWGADPSDTDIDGADWDQDPVRDIDGFGQEPVVRHGHNDHPDSPNPPVPDPPPD

Radius of gyration: 14.61 Å; chains: 1; bounding box: 40×31×38 Å

pLDDT: mean 75.0, std 18.61, range [31.0, 93.06]

Sequence (89 aa):
MSNLGETCIDFTKSLPCKDKPDGDHHICDFCEHGYFARCQDEEFNFVACPTFEDGTGKCFRLTFDSVTNTCVRETPTCNRKRTEQINWA

Secondary structure (DSSP, 8-state):
--------B-TTSSSTTTTS-SEEEEBTTTGGGTEEEEEETTEEEEEEPPEEE-TTS-EEEPEEETTTTEEES--S-------------

Organism: NCBI:txid1093978